Protein AF-A0A3M7Q1J5-F1 (afdb_monomer_lite)

Foldseek 3Di:
DPPDPLVLLVVLLVVLDLVVLLVVLVVQLVPPDPVSVVLSVVLNVLSVVLCVVQLVQLVVVVAAAQPPCVVVCPVPCCCPHSSRGAAAPSSLLSLVSVLVSVLVVQCVVPVVPVVSSVVSNVVSVVSSVSNLVSCVVSRGHDNVNNVVSCVVPVD

Structure (mmCIF, N/CA/C/O backbone):
data_AF-A0A3M7Q1J5-F1
#
_entry.id   AF-A0A3M7Q1J5-F1
#
loop_
_atom_site.group_PDB
_atom_site.id
_atom_site.type_symbol
_atom_site.label_atom_id
_atom_site.label_alt_id
_atom_site.label_comp_id
_atom_site.label_asym_id
_atom_site.label_entity_id
_atom_site.label_seq_id
_atom_site.pdbx_PDB_ins_code
_atom_site.Cartn_x
_atom_site.Cartn_y
_atom_site.Cartn_z
_atom_site.occupancy
_atom_site.B_iso_or_equiv
_atom_site.auth_seq_id
_atom_site.auth_comp_id
_atom_site.auth_asym_id
_atom_site.auth_atom_id
_atom_site.pdbx_PDB_model_num
ATOM 1 N N . LEU A 1 1 ? 20.989 16.693 -13.323 1.00 49.97 1 LEU A N 1
ATOM 2 C CA . LEU A 1 1 ? 20.370 15.400 -12.937 1.00 49.97 1 LEU A CA 1
ATOM 3 C C . LEU A 1 1 ? 20.623 15.168 -11.453 1.00 49.97 1 LEU A C 1
ATOM 5 O O . LEU A 1 1 ? 21.764 14.922 -11.080 1.00 49.97 1 LEU A O 1
ATOM 9 N N . ILE A 1 2 ? 19.604 15.325 -10.605 1.00 56.94 2 ILE A N 1
ATOM 10 C CA . ILE A 1 2 ? 19.718 15.073 -9.160 1.00 56.94 2 ILE A CA 1
ATOM 11 C C . ILE A 1 2 ? 20.064 13.588 -8.978 1.00 56.94 2 ILE A C 1
ATOM 13 O O . ILE A 1 2 ? 19.255 12.718 -9.297 1.00 56.94 2 ILE A O 1
ATOM 17 N N . LYS A 1 3 ? 21.280 13.283 -8.514 1.00 71.00 3 LYS A N 1
ATOM 18 C CA . LYS A 1 3 ? 21.676 11.912 -8.167 1.00 71.00 3 LYS A CA 1
ATOM 19 C C . LYS A 1 3 ? 21.076 11.581 -6.805 1.00 71.00 3 LYS A C 1
ATOM 21 O O . LYS A 1 3 ? 21.716 11.804 -5.786 1.00 71.00 3 LYS A O 1
ATOM 26 N N . ILE A 1 4 ? 19.844 11.075 -6.786 1.00 76.62 4 ILE A N 1
ATOM 27 C CA . ILE A 1 4 ? 19.241 10.541 -5.560 1.00 76.62 4 ILE A CA 1
ATOM 28 C C . ILE A 1 4 ? 19.991 9.252 -5.193 1.00 76.62 4 ILE A C 1
ATOM 30 O O . ILE A 1 4 ? 20.040 8.329 -6.015 1.00 76.62 4 ILE A O 1
ATOM 34 N N . PRO A 1 5 ? 20.581 9.150 -3.990 1.00 82.62 5 PRO A N 1
ATOM 35 C CA . PRO A 1 5 ? 21.219 7.915 -3.558 1.00 82.62 5 PRO A CA 1
ATOM 36 C C . PRO A 1 5 ? 20.222 6.753 -3.554 1.00 82.62 5 PRO A C 1
ATOM 38 O O . PRO A 1 5 ? 19.134 6.853 -2.987 1.00 82.62 5 PRO A O 1
ATOM 41 N N . LYS A 1 6 ? 20.607 5.625 -4.166 1.00 80.94 6 LYS A N 1
ATOM 42 C CA . LYS A 1 6 ? 19.740 4.440 -4.312 1.00 80.94 6 LYS A CA 1
ATOM 43 C C . LYS A 1 6 ? 19.19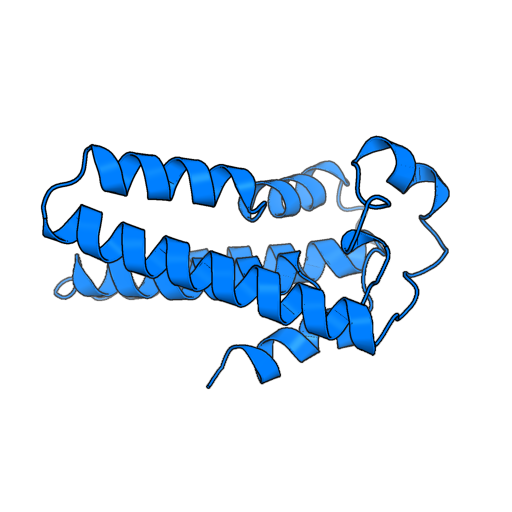2 3.928 -2.978 1.00 80.94 6 LYS A C 1
ATOM 45 O O . LYS A 1 6 ? 18.089 3.395 -2.955 1.00 80.94 6 LYS A O 1
ATOM 50 N N . ILE A 1 7 ? 19.932 4.119 -1.885 1.00 82.31 7 ILE A N 1
ATOM 51 C CA . ILE A 1 7 ? 19.528 3.689 -0.544 1.00 82.31 7 ILE A CA 1
ATOM 52 C C . ILE A 1 7 ? 18.174 4.276 -0.131 1.00 82.31 7 ILE A C 1
ATOM 54 O O . ILE A 1 7 ? 17.325 3.539 0.356 1.00 82.31 7 ILE A O 1
ATOM 58 N N . TYR A 1 8 ? 17.912 5.555 -0.420 1.00 85.88 8 TYR A N 1
ATOM 59 C CA . TYR A 1 8 ? 16.635 6.184 -0.074 1.00 85.88 8 TYR A CA 1
ATOM 60 C C . TYR A 1 8 ? 15.466 5.564 -0.840 1.00 85.88 8 TYR A C 1
ATOM 62 O O . TYR A 1 8 ? 14.393 5.365 -0.282 1.00 85.88 8 TYR A O 1
ATOM 70 N N . LEU A 1 9 ? 15.685 5.194 -2.104 1.00 84.88 9 LEU A N 1
ATOM 71 C CA . LEU A 1 9 ? 14.673 4.536 -2.932 1.00 84.88 9 LEU A CA 1
ATOM 72 C C . LEU A 1 9 ? 14.388 3.104 -2.453 1.00 84.88 9 LEU A C 1
ATOM 74 O O . LEU A 1 9 ? 13.246 2.652 -2.514 1.00 84.88 9 LEU A O 1
ATOM 78 N N . ILE A 1 10 ? 15.413 2.411 -1.952 1.00 83.12 10 ILE A N 1
ATOM 79 C CA . ILE A 1 10 ? 15.299 1.060 -1.389 1.00 83.12 10 ILE A CA 1
ATOM 80 C C . ILE A 1 10 ? 14.542 1.078 -0.054 1.00 83.12 10 ILE A C 1
ATOM 82 O O . ILE A 1 10 ? 13.756 0.171 0.201 1.00 83.12 10 ILE A O 1
ATOM 86 N N . ILE A 1 11 ? 14.699 2.119 0.772 1.00 85.94 11 ILE A N 1
ATOM 87 C CA . ILE A 1 11 ? 13.932 2.252 2.025 1.00 85.94 11 ILE A CA 1
ATOM 88 C C . ILE A 1 11 ? 12.424 2.194 1.743 1.00 85.94 11 ILE A C 1
ATOM 90 O O . ILE A 1 11 ? 11.715 1.430 2.393 1.00 85.94 11 ILE A O 1
ATOM 94 N N . PHE A 1 12 ? 11.938 2.918 0.730 1.00 85.19 12 PHE A N 1
ATOM 95 C CA . PHE A 1 12 ? 10.523 2.858 0.341 1.00 85.19 12 PHE A CA 1
ATOM 96 C C . PHE A 1 12 ? 10.075 1.456 -0.106 1.00 85.19 12 PHE A C 1
ATOM 98 O O . PHE A 1 12 ? 8.932 1.073 0.134 1.00 85.19 12 PHE A O 1
ATOM 105 N N . GLU A 1 13 ? 10.963 0.665 -0.719 1.00 81.06 13 GLU A N 1
ATOM 106 C CA . GLU A 1 13 ? 10.672 -0.730 -1.079 1.00 81.06 13 GLU A CA 1
ATOM 107 C C . GLU A 1 13 ? 10.464 -1.599 0.169 1.00 81.06 13 GLU A C 1
ATOM 109 O O . GLU A 1 13 ? 9.505 -2.369 0.224 1.00 81.06 13 GLU A O 1
ATOM 114 N N . TYR A 1 14 ? 11.303 -1.427 1.194 1.00 83.12 14 TYR A N 1
ATOM 115 C CA . TYR A 1 14 ? 11.174 -2.158 2.455 1.00 83.12 14 TYR A CA 1
ATOM 116 C C . TYR A 1 14 ? 9.941 -1.750 3.265 1.00 83.12 14 TYR A C 1
ATOM 118 O O . TYR A 1 14 ? 9.283 -2.623 3.830 1.00 83.12 14 TYR A O 1
ATOM 126 N N . VAL A 1 15 ? 9.596 -0.456 3.292 1.00 86.50 15 VAL A N 1
ATOM 127 C CA . VAL A 1 15 ? 8.435 0.054 4.047 1.00 86.50 15 VAL A CA 1
ATOM 128 C C . VAL A 1 15 ? 7.139 -0.632 3.616 1.00 86.50 15 VAL A C 1
ATOM 130 O O . VAL A 1 15 ? 6.337 -0.987 4.472 1.00 86.50 15 VAL A O 1
ATOM 133 N N . PHE A 1 16 ? 6.940 -0.881 2.319 1.00 86.12 16 PHE A N 1
ATOM 134 C CA . PHE A 1 16 ? 5.741 -1.558 1.800 1.00 86.12 16 PHE A CA 1
ATOM 135 C C . PHE A 1 16 ? 6.009 -2.975 1.296 1.00 86.12 16 PHE A C 1
ATOM 137 O O . PHE A 1 16 ? 5.285 -3.507 0.446 1.00 86.12 16 PHE A O 1
ATOM 144 N N . HIS A 1 17 ? 7.038 -3.618 1.842 1.00 86.44 17 HIS A N 1
ATOM 145 C CA . HIS A 1 17 ? 7.236 -5.037 1.623 1.00 86.44 17 HIS A CA 1
ATOM 146 C C . HIS A 1 17 ? 6.141 -5.827 2.351 1.00 86.44 17 HIS A C 1
ATOM 148 O O . HIS A 1 17 ? 5.863 -5.576 3.518 1.00 86.44 17 HIS A O 1
ATOM 154 N N . GLY A 1 18 ? 5.516 -6.806 1.692 1.00 83.44 18 GLY A N 1
ATOM 155 C CA . GLY A 1 18 ? 4.349 -7.499 2.262 1.00 83.44 18 GLY A CA 1
ATOM 156 C C . GLY A 1 18 ? 4.634 -8.244 3.574 1.00 83.44 18 GLY A C 1
ATOM 157 O O . GLY A 1 18 ? 3.786 -8.266 4.459 1.00 83.44 18 GLY A O 1
ATOM 158 N N . VAL A 1 19 ? 5.831 -8.825 3.720 1.00 89.06 19 VAL A N 1
ATOM 159 C CA . VAL A 1 19 ? 6.188 -9.691 4.862 1.00 89.06 19 VAL A CA 1
ATOM 160 C C . VAL A 1 19 ? 6.058 -8.981 6.224 1.00 89.06 19 VAL A C 1
ATOM 162 O O . VAL A 1 19 ? 5.320 -9.501 7.061 1.00 89.06 19 VAL A O 1
ATOM 165 N N . PRO A 1 20 ? 6.673 -7.800 6.462 1.00 91.50 20 PRO A N 1
ATOM 166 C CA . PRO A 1 20 ? 6.457 -7.040 7.696 1.00 91.50 20 PRO A CA 1
ATOM 167 C C . PRO A 1 20 ? 4.982 -6.828 8.045 1.00 91.50 20 PRO A C 1
ATOM 169 O O . PRO A 1 20 ? 4.578 -7.051 9.183 1.00 91.50 20 PRO A O 1
ATOM 172 N N . TRP A 1 21 ? 4.157 -6.457 7.064 1.00 92.25 21 TRP A N 1
ATOM 173 C CA . TRP A 1 21 ? 2.742 -6.164 7.294 1.00 92.25 21 TRP A CA 1
ATOM 174 C C . TRP A 1 21 ? 1.916 -7.405 7.624 1.00 92.25 21 TRP A C 1
ATOM 176 O O . TRP A 1 21 ? 1.019 -7.318 8.464 1.00 92.25 21 TRP A O 1
ATOM 186 N N . PHE A 1 22 ? 2.241 -8.563 7.040 1.00 92.81 22 PHE A N 1
ATOM 187 C CA . PHE A 1 22 ? 1.648 -9.835 7.457 1.00 92.81 22 PHE A CA 1
ATOM 188 C C . PHE A 1 22 ? 2.025 -10.189 8.895 1.00 92.81 22 PHE A C 1
ATOM 190 O O . PHE A 1 22 ? 1.138 -10.530 9.674 1.00 92.81 22 PHE A O 1
ATOM 197 N N . ILE A 1 23 ? 3.304 -10.061 9.265 1.00 94.94 23 ILE A N 1
ATOM 198 C CA . ILE A 1 23 ? 3.785 -10.375 10.620 1.00 94.94 23 ILE A CA 1
ATOM 199 C C . ILE A 1 23 ? 3.115 -9.463 11.653 1.00 94.94 23 ILE A C 1
ATOM 201 O O . ILE A 1 23 ? 2.564 -9.956 12.636 1.00 94.94 23 ILE A O 1
ATOM 205 N N . ILE A 1 24 ? 3.110 -8.148 11.413 1.00 93.75 24 ILE A N 1
ATOM 206 C CA . ILE A 1 24 ? 2.492 -7.163 12.312 1.00 93.75 24 ILE A CA 1
ATOM 207 C C . ILE A 1 24 ? 0.996 -7.444 12.454 1.00 93.75 24 ILE A C 1
ATOM 209 O O . ILE A 1 24 ? 0.490 -7.543 13.570 1.00 93.75 24 ILE A O 1
ATOM 213 N N . SER A 1 25 ? 0.287 -7.628 11.338 1.00 93.31 25 SER A N 1
ATOM 214 C CA . SER A 1 25 ? -1.160 -7.866 11.374 1.00 93.31 25 SER A CA 1
ATOM 215 C C . SER A 1 25 ? -1.498 -9.184 12.061 1.00 93.31 25 SER A C 1
ATOM 217 O O . SER A 1 25 ? -2.462 -9.244 12.817 1.00 93.31 25 SER A O 1
ATOM 219 N N . PHE A 1 26 ? -0.697 -10.230 11.853 1.00 96.00 26 PHE A N 1
ATOM 220 C CA . PHE A 1 26 ? -0.887 -11.511 12.524 1.00 96.00 26 PHE A CA 1
ATOM 221 C C . PHE A 1 26 ? -0.607 -11.419 14.030 1.00 96.00 26 PHE A C 1
ATOM 223 O O . PHE A 1 26 ? -1.389 -11.928 14.829 1.00 96.00 26 PHE A O 1
ATOM 230 N N . GLY A 1 27 ? 0.435 -10.692 14.441 1.00 95.75 27 GLY A N 1
ATOM 231 C CA . GLY A 1 27 ? 0.689 -10.399 15.854 1.00 95.75 27 GLY A CA 1
ATOM 232 C C . GLY A 1 27 ? -0.466 -9.631 16.504 1.00 95.75 27 GLY A C 1
ATOM 233 O O . GLY A 1 27 ? -0.964 -10.031 17.554 1.00 95.75 27 GLY A O 1
ATOM 234 N N . CYS A 1 28 ? -0.965 -8.577 15.851 1.00 94.19 28 CYS A N 1
ATOM 235 C CA . CYS A 1 28 ? -2.137 -7.835 16.321 1.00 94.19 28 CYS A CA 1
ATOM 236 C C . CYS A 1 28 ? -3.408 -8.698 16.363 1.00 94.19 28 CYS A C 1
ATOM 238 O O . CYS A 1 28 ? -4.251 -8.497 17.233 1.00 94.19 28 CYS A O 1
ATOM 240 N N . PHE A 1 29 ? -3.542 -9.679 15.467 1.00 95.75 29 PHE A N 1
ATOM 241 C CA . PHE A 1 29 ? -4.633 -10.646 15.520 1.00 95.75 29 PHE A CA 1
ATOM 242 C C . PHE A 1 29 ? -4.572 -11.520 16.781 1.00 95.75 29 PHE A C 1
ATOM 244 O O . PHE A 1 29 ? -5.594 -11.663 17.454 1.00 95.75 29 PHE A O 1
ATOM 251 N N . LEU A 1 30 ? -3.393 -12.051 17.117 1.00 96.25 30 LEU A N 1
ATOM 252 C CA . LEU A 1 30 ? -3.209 -12.958 18.254 1.00 96.25 30 LEU A CA 1
ATOM 253 C C . LEU A 1 30 ? -3.265 -12.257 19.617 1.00 96.25 30 LEU A C 1
ATOM 255 O O . LEU A 1 30 ? -3.826 -12.808 20.560 1.00 96.25 30 LEU A O 1
ATOM 259 N N . PHE A 1 31 ? -2.681 -11.062 19.725 1.00 96.50 31 PHE A N 1
ATOM 260 C CA . PHE A 1 31 ? -2.494 -10.366 21.007 1.00 96.50 31 PHE A CA 1
ATOM 261 C C . PHE A 1 31 ? -3.393 -9.134 21.184 1.00 96.50 31 PHE A C 1
ATOM 263 O O . PHE A 1 31 ? -3.367 -8.486 22.230 1.00 96.50 31 PHE A O 1
ATOM 270 N N . GLY A 1 32 ? -4.171 -8.774 20.162 1.00 92.31 32 GLY A N 1
ATOM 271 C CA . GLY A 1 32 ? -5.092 -7.646 20.210 1.00 92.31 32 GLY A CA 1
ATOM 272 C C . GLY A 1 32 ? -6.345 -7.928 21.037 1.00 92.31 32 GLY A C 1
ATOM 273 O O . GLY A 1 32 ? -6.756 -9.065 21.251 1.00 92.31 32 GLY A O 1
ATOM 274 N N . ASN A 1 33 ? -7.014 -6.857 21.468 1.00 94.12 33 ASN A N 1
ATOM 275 C CA . ASN A 1 33 ? -8.395 -6.970 21.933 1.00 94.12 33 ASN A CA 1
ATOM 276 C C . ASN A 1 33 ? -9.333 -7.327 20.760 1.00 94.12 33 ASN A C 1
ATOM 278 O O . ASN A 1 33 ? -8.951 -7.233 19.595 1.00 94.12 33 ASN A O 1
ATOM 282 N N . LYS A 1 34 ? -10.599 -7.656 21.046 1.00 93.94 34 LYS A N 1
ATOM 283 C CA . LYS A 1 34 ? -11.583 -8.080 20.028 1.00 93.94 34 LYS A CA 1
ATOM 284 C C . LYS A 1 34 ? -11.677 -7.135 18.818 1.00 93.94 34 LYS A C 1
ATOM 286 O O . LYS A 1 34 ? -11.838 -7.600 17.692 1.00 93.94 34 LYS A O 1
ATOM 291 N N . ILE A 1 35 ? -11.564 -5.823 19.039 1.00 91.25 35 ILE A N 1
ATOM 292 C CA . ILE A 1 35 ? -11.620 -4.812 17.973 1.00 91.25 35 ILE A CA 1
ATOM 293 C C . ILE A 1 35 ? -10.351 -4.866 17.122 1.00 91.25 35 ILE A C 1
ATOM 295 O O . ILE A 1 35 ? -10.442 -4.907 15.894 1.00 91.25 35 ILE A O 1
ATOM 299 N N . VAL A 1 36 ? -9.180 -4.881 17.763 1.00 90.88 36 VAL A N 1
ATOM 300 C CA . VAL A 1 36 ? -7.882 -4.953 17.080 1.00 90.88 36 VAL A CA 1
ATOM 301 C C . VAL A 1 36 ? -7.787 -6.251 16.285 1.00 90.88 36 VAL A C 1
ATOM 303 O O . VAL A 1 36 ? -7.532 -6.190 15.088 1.00 90.88 36 VAL A O 1
ATOM 306 N N . SER A 1 37 ? -8.111 -7.397 16.887 1.00 93.12 37 SER A N 1
ATOM 307 C CA . SER A 1 37 ? -8.064 -8.691 16.205 1.00 93.12 37 SER A CA 1
ATOM 308 C C . SER A 1 37 ? -8.997 -8.755 14.997 1.00 93.12 37 SER A C 1
ATOM 310 O O . SER A 1 37 ? -8.594 -9.227 13.933 1.00 93.12 37 SER A O 1
ATOM 312 N N . TYR A 1 38 ? -10.223 -8.232 15.115 1.00 93.12 38 TYR A N 1
ATOM 313 C CA . TYR A 1 38 ? -11.153 -8.158 13.985 1.00 93.12 38 TYR A CA 1
ATOM 314 C C . TYR A 1 38 ? -10.602 -7.292 12.842 1.00 93.12 38 TYR A C 1
ATOM 316 O O . TYR A 1 38 ? -10.643 -7.693 11.677 1.00 93.12 38 TYR A O 1
ATOM 324 N N . ARG A 1 39 ? -10.033 -6.123 13.160 1.00 91.19 39 ARG A N 1
ATOM 325 C CA . ARG A 1 39 ? -9.425 -5.237 12.154 1.00 91.19 39 ARG A CA 1
ATOM 326 C C . ARG A 1 39 ? -8.189 -5.858 11.514 1.00 91.19 39 ARG A C 1
ATOM 328 O O . ARG A 1 39 ? -8.031 -5.762 10.301 1.00 91.19 39 ARG A O 1
ATOM 335 N N . SER A 1 40 ? -7.356 -6.536 12.296 1.00 93.38 40 SER A N 1
ATOM 336 C CA . SER A 1 40 ? -6.193 -7.271 11.803 1.00 93.38 40 SER A CA 1
ATOM 337 C C . SER A 1 40 ? -6.578 -8.373 10.820 1.00 93.38 40 SER A C 1
ATOM 339 O O . SER A 1 40 ? -5.925 -8.511 9.790 1.00 93.38 40 SER A O 1
ATOM 341 N N . LEU A 1 41 ? -7.673 -9.101 11.063 1.00 93.81 41 LEU A N 1
ATOM 342 C CA . LEU A 1 41 ? -8.194 -10.069 10.091 1.00 93.81 41 LEU A CA 1
ATOM 343 C C . LEU A 1 41 ? -8.645 -9.401 8.791 1.00 93.81 41 LEU A C 1
ATOM 345 O O . LEU A 1 41 ? -8.333 -9.903 7.713 1.00 93.81 41 LEU A O 1
ATOM 349 N N . THR A 1 42 ? -9.355 -8.275 8.870 1.00 92.19 42 THR A N 1
ATOM 350 C CA . THR A 1 42 ? -9.750 -7.501 7.680 1.00 92.19 42 THR A CA 1
ATOM 351 C C . THR A 1 42 ? -8.527 -7.018 6.901 1.00 92.19 42 THR A C 1
ATOM 353 O O . THR A 1 42 ? -8.498 -7.125 5.677 1.00 92.19 42 THR A O 1
ATOM 356 N N . PHE A 1 43 ? -7.484 -6.573 7.603 1.00 93.19 43 PHE A N 1
ATOM 357 C CA . PHE A 1 43 ? -6.223 -6.149 6.999 1.00 93.19 43 PHE A CA 1
ATOM 358 C C . PHE A 1 43 ? -5.508 -7.309 6.288 1.00 93.19 43 PHE A C 1
ATOM 360 O O . PHE A 1 43 ? -5.135 -7.183 5.123 1.00 93.19 43 PHE A O 1
ATOM 367 N N . ILE A 1 44 ? -5.385 -8.469 6.945 1.00 94.56 44 ILE A N 1
ATOM 368 C CA . ILE A 1 44 ? -4.803 -9.685 6.352 1.00 94.56 44 ILE A CA 1
ATOM 369 C C . ILE A 1 44 ? -5.594 -10.113 5.112 1.00 94.56 44 ILE A C 1
ATOM 371 O O . ILE A 1 44 ? -4.993 -10.411 4.081 1.00 94.56 44 ILE A O 1
ATOM 375 N N . LYS A 1 45 ? -6.932 -10.105 5.179 1.00 94.06 45 LYS A N 1
ATOM 376 C CA . LYS A 1 45 ? -7.794 -10.408 4.024 1.00 94.06 45 LYS A CA 1
ATOM 377 C C . LYS A 1 45 ? -7.521 -9.457 2.860 1.00 94.06 45 LYS A C 1
ATOM 379 O O . LYS A 1 45 ? -7.352 -9.929 1.740 1.00 94.06 45 LYS A O 1
ATOM 384 N N . GLY A 1 46 ? -7.421 -8.153 3.124 1.00 92.44 46 GLY A N 1
ATOM 385 C CA . GLY A 1 46 ? -7.068 -7.155 2.112 1.00 92.44 46 GLY A CA 1
ATOM 386 C C . GLY A 1 46 ? -5.723 -7.451 1.444 1.00 92.44 46 GLY A C 1
ATOM 387 O O . GLY A 1 46 ? -5.645 -7.484 0.219 1.00 92.44 46 GLY A O 1
ATOM 388 N N . LEU A 1 47 ? -4.684 -7.750 2.233 1.00 93.00 47 LEU A N 1
ATOM 389 C CA . LEU A 1 47 ? -3.362 -8.101 1.702 1.00 93.00 47 LEU A CA 1
ATOM 390 C C . LEU A 1 47 ? -3.380 -9.380 0.852 1.00 93.00 47 LEU A C 1
ATOM 392 O O . LEU A 1 47 ? -2.700 -9.449 -0.170 1.00 93.00 47 LEU A O 1
ATOM 396 N N . ILE A 1 48 ? -4.144 -10.398 1.260 1.00 94.44 48 ILE A N 1
ATOM 397 C CA . ILE A 1 48 ? -4.286 -11.642 0.489 1.00 94.44 48 ILE A CA 1
ATOM 398 C C . ILE A 1 48 ? -4.989 -11.367 -0.843 1.00 94.44 48 ILE A C 1
ATOM 400 O O . ILE A 1 48 ? -4.516 -11.822 -1.884 1.00 94.44 48 ILE A O 1
ATOM 404 N N . ILE A 1 49 ? -6.086 -10.604 -0.825 1.00 93.12 49 ILE A N 1
ATOM 405 C CA . ILE A 1 49 ? -6.823 -10.232 -2.040 1.00 93.12 49 ILE A CA 1
ATOM 406 C C . ILE A 1 49 ? -5.919 -9.445 -2.993 1.00 93.12 49 ILE A C 1
ATOM 408 O O . ILE A 1 49 ? -5.920 -9.727 -4.192 1.00 93.12 49 ILE A O 1
ATOM 412 N N . ASP A 1 50 ? -5.111 -8.514 -2.481 1.00 92.00 50 ASP A N 1
ATOM 413 C CA . ASP A 1 50 ? -4.142 -7.767 -3.287 1.00 92.00 50 ASP A CA 1
ATOM 414 C C . ASP A 1 50 ? -3.093 -8.686 -3.921 1.00 92.00 50 ASP A C 1
ATOM 416 O O . ASP A 1 50 ? -2.890 -8.633 -5.134 1.00 92.00 50 ASP A O 1
ATOM 420 N N . LEU A 1 51 ? -2.493 -9.597 -3.145 1.00 91.56 51 LEU A N 1
ATOM 421 C CA . LEU A 1 51 ? -1.521 -10.561 -3.669 1.00 91.56 51 LEU A CA 1
ATOM 422 C C . LEU A 1 51 ? -2.114 -11.451 -4.765 1.00 91.56 51 LEU A C 1
ATOM 424 O O . LEU A 1 51 ? -1.464 -11.666 -5.790 1.00 91.56 51 LEU A O 1
ATOM 428 N N . ILE A 1 52 ? -3.336 -11.951 -4.567 1.00 92.38 52 ILE A N 1
ATOM 429 C CA . ILE A 1 52 ? -4.032 -12.773 -5.562 1.00 92.38 52 ILE A CA 1
ATOM 430 C C . ILE A 1 52 ? -4.328 -11.939 -6.811 1.00 92.38 52 ILE A C 1
ATOM 432 O O . ILE A 1 52 ? -4.004 -12.365 -7.916 1.00 92.38 52 ILE A O 1
ATOM 436 N N . THR A 1 53 ? -4.884 -10.738 -6.651 1.00 91.12 53 THR A N 1
ATOM 437 C CA . THR A 1 53 ? -5.262 -9.859 -7.770 1.00 91.12 53 THR A CA 1
ATOM 438 C C . THR A 1 53 ? -4.043 -9.462 -8.597 1.00 91.12 53 THR A C 1
ATOM 440 O O . THR A 1 53 ? -4.027 -9.652 -9.813 1.00 91.12 53 THR A O 1
ATOM 443 N N . VAL A 1 54 ? -2.982 -8.978 -7.946 1.00 91.00 54 VAL A N 1
ATOM 444 C CA . VAL A 1 54 ? -1.718 -8.632 -8.609 1.00 91.00 54 VAL A CA 1
ATOM 445 C C . VAL A 1 54 ? -1.095 -9.870 -9.248 1.00 91.00 54 VAL A C 1
ATOM 447 O O . VAL A 1 54 ? -0.655 -9.801 -10.393 1.00 91.00 54 VAL A O 1
ATOM 450 N N . GLY A 1 55 ? -1.071 -11.006 -8.546 1.00 89.94 55 GLY A N 1
ATOM 451 C CA . GLY A 1 55 ? -0.522 -12.262 -9.055 1.00 89.94 55 GLY A CA 1
ATOM 452 C C . GLY A 1 55 ? -1.230 -12.746 -10.321 1.00 89.94 55 GLY A C 1
ATOM 453 O O . GLY A 1 55 ? -0.566 -13.075 -11.305 1.00 89.94 55 GLY A O 1
ATOM 454 N N . LEU A 1 56 ? -2.565 -12.718 -10.332 1.00 91.25 56 LEU A N 1
ATOM 455 C CA . LEU A 1 56 ? -3.379 -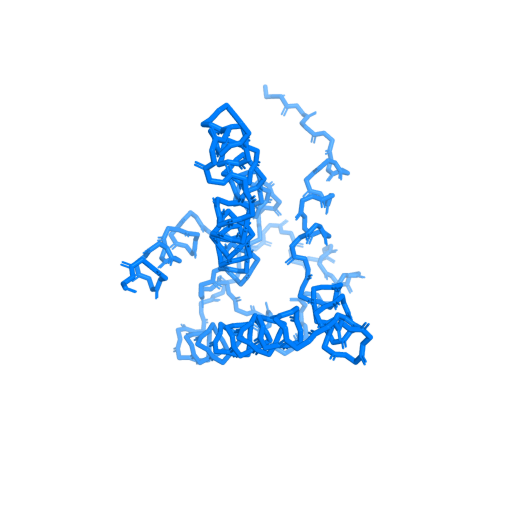13.070 -11.496 1.00 91.25 56 LEU A CA 1
ATOM 456 C C . LEU A 1 56 ? -3.145 -12.097 -12.655 1.00 91.25 56 LEU A C 1
ATOM 458 O O . LEU A 1 56 ? -2.865 -12.531 -13.771 1.00 91.25 56 LEU A O 1
ATOM 462 N N . LEU A 1 57 ? -3.178 -10.785 -12.405 1.00 90.81 57 LEU A N 1
ATOM 463 C CA . LEU A 1 57 ? -2.919 -9.789 -13.449 1.00 90.81 57 LEU A CA 1
ATOM 464 C C . LEU A 1 57 ? -1.513 -9.943 -14.046 1.00 90.81 57 LEU A C 1
ATOM 466 O O . LEU A 1 57 ? -1.353 -9.883 -15.267 1.00 90.81 57 LEU A O 1
ATOM 470 N N . LYS A 1 58 ? -0.500 -10.214 -13.218 1.00 90.31 58 LYS A N 1
ATOM 471 C CA . LYS A 1 58 ? 0.860 -10.518 -13.685 1.00 90.31 58 LYS A CA 1
ATOM 472 C C . LYS A 1 58 ? 0.906 -11.795 -14.521 1.00 90.31 58 LYS A C 1
ATOM 474 O O . LYS A 1 58 ? 1.571 -11.823 -15.556 1.00 90.31 58 LYS A O 1
ATOM 479 N N . TYR A 1 59 ? 0.183 -12.832 -14.102 1.00 88.88 59 TYR A N 1
ATOM 480 C CA . TYR A 1 59 ? 0.096 -14.098 -14.828 1.00 88.88 59 TYR A CA 1
ATOM 481 C C . TYR A 1 59 ? -0.528 -13.946 -16.222 1.00 88.88 59 TYR A C 1
ATOM 483 O O . TYR A 1 59 ? -0.046 -14.584 -17.162 1.00 88.88 59 TYR A O 1
ATOM 491 N N . PHE A 1 60 ? -1.560 -13.105 -16.362 1.00 89.44 60 PHE A N 1
ATOM 492 C CA . PHE A 1 60 ? -2.238 -12.863 -17.639 1.00 89.44 60 PHE A CA 1
ATOM 493 C C . PHE A 1 60 ? -1.487 -11.882 -18.538 1.00 89.44 60 PHE A C 1
ATOM 495 O O . PHE A 1 60 ? -1.323 -12.145 -19.725 1.00 89.44 60 PHE A O 1
ATOM 502 N N . THR A 1 61 ? -1.011 -10.761 -17.992 1.00 89.06 61 THR A N 1
ATOM 503 C CA . THR A 1 61 ? -0.369 -9.717 -18.809 1.00 89.06 61 THR A CA 1
ATOM 504 C C . THR A 1 61 ? 1.054 -10.069 -19.219 1.00 89.06 61 THR A C 1
ATOM 506 O O . THR A 1 61 ? 1.496 -9.653 -20.287 1.00 89.06 61 THR A O 1
ATOM 509 N N . ARG A 1 62 ? 1.786 -10.813 -18.374 1.00 87.19 62 ARG A N 1
ATOM 510 C CA . ARG A 1 62 ? 3.167 -11.276 -18.602 1.00 87.19 62 ARG A CA 1
ATOM 511 C C . ARG A 1 62 ? 4.126 -10.205 -19.134 1.00 87.19 62 ARG A C 1
ATOM 513 O O . ARG A 1 62 ? 5.089 -10.511 -19.840 1.00 87.19 62 ARG A O 1
ATOM 520 N N . ARG A 1 63 ? 3.881 -8.938 -18.791 1.00 86.81 63 ARG A N 1
ATOM 521 C CA . ARG A 1 63 ? 4.668 -7.810 -19.294 1.00 86.81 63 ARG A CA 1
ATOM 522 C C . ARG A 1 63 ? 6.107 -7.908 -18.783 1.00 86.81 63 ARG A C 1
ATOM 524 O O . ARG A 1 63 ? 6.334 -8.104 -17.589 1.00 86.81 63 ARG A O 1
ATOM 531 N N . GLN A 1 64 ? 7.080 -7.758 -19.680 1.00 85.06 64 GLN A N 1
ATOM 532 C CA . GLN A 1 64 ? 8.503 -7.754 -19.327 1.00 85.06 64 GLN A CA 1
ATOM 533 C C . GLN A 1 64 ? 8.882 -6.500 -18.525 1.00 85.06 64 GLN A C 1
ATOM 535 O O . GLN A 1 64 ? 8.248 -5.451 -18.662 1.00 85.06 64 GLN A O 1
ATOM 540 N N . ARG A 1 65 ? 9.903 -6.605 -17.666 1.00 83.56 65 ARG A N 1
ATOM 541 C CA . ARG A 1 65 ? 10.473 -5.468 -16.923 1.00 83.56 65 ARG A CA 1
ATOM 542 C C . ARG A 1 65 ? 11.406 -4.620 -17.803 1.00 83.56 65 ARG A C 1
ATOM 544 O O . ARG A 1 65 ? 11.920 -5.135 -18.794 1.00 83.56 65 ARG A O 1
ATOM 551 N N . PRO A 1 66 ? 11.648 -3.341 -17.457 1.00 82.38 66 PRO A N 1
ATOM 552 C CA . PRO A 1 66 ? 12.623 -2.512 -18.165 1.00 82.38 66 PRO A CA 1
ATOM 553 C C . PRO A 1 66 ? 14.039 -3.124 -18.101 1.00 82.38 66 PRO A C 1
ATOM 555 O O . PRO A 1 66 ? 14.551 -3.419 -17.025 1.00 82.38 66 PRO A O 1
ATOM 558 N N . SER A 1 67 ? 14.688 -3.301 -19.256 1.00 66.25 67 SER A N 1
ATOM 559 C CA . SER A 1 67 ? 15.896 -4.132 -19.438 1.00 66.25 67 SER A CA 1
ATOM 560 C C . SER A 1 67 ? 17.210 -3.562 -18.878 1.00 66.25 67 SER A C 1
ATOM 562 O O . SER A 1 67 ? 18.214 -4.272 -18.827 1.00 66.25 67 SER A O 1
ATOM 564 N N . LEU A 1 68 ? 17.232 -2.304 -18.429 1.00 60.56 68 LEU A N 1
ATOM 565 C CA . LEU A 1 68 ? 18.460 -1.595 -18.033 1.00 60.56 68 LEU A CA 1
ATOM 566 C C . LEU A 1 68 ? 19.046 -2.005 -16.666 1.00 60.56 68 LEU A C 1
ATOM 568 O O . LEU A 1 68 ? 20.190 -1.662 -16.388 1.00 60.56 68 LEU A O 1
ATOM 572 N N . ASN A 1 69 ? 18.304 -2.720 -15.809 1.00 55.16 69 ASN A N 1
ATOM 573 C CA . ASN A 1 69 ? 18.766 -3.113 -14.461 1.00 55.16 69 ASN A CA 1
ATOM 574 C C . ASN A 1 69 ? 18.685 -4.627 -14.170 1.00 55.16 69 ASN A C 1
ATOM 576 O O . ASN A 1 69 ? 18.953 -5.044 -13.041 1.00 55.16 69 ASN A O 1
ATOM 580 N N . SER A 1 70 ? 18.374 -5.446 -15.179 1.00 52.78 70 SER A N 1
ATOM 581 C CA . SER A 1 70 ? 18.092 -6.888 -15.060 1.00 52.78 70 SER A CA 1
ATOM 582 C C . SER A 1 70 ? 19.204 -7.692 -14.368 1.00 52.78 70 SER A C 1
ATOM 584 O O . SER A 1 70 ? 18.921 -8.616 -13.611 1.00 52.78 70 SER A O 1
ATOM 586 N N . GLU A 1 71 ? 20.471 -7.323 -14.582 1.00 47.38 71 GLU A N 1
ATOM 587 C CA . GLU A 1 71 ? 21.631 -8.039 -14.026 1.00 47.38 71 GLU A CA 1
ATOM 588 C C . GLU A 1 71 ? 21.870 -7.750 -12.533 1.00 47.38 71 GLU A C 1
ATOM 590 O O . GLU A 1 71 ? 22.325 -8.621 -11.796 1.00 47.38 71 GLU A O 1
ATOM 595 N N . LYS A 1 72 ? 21.510 -6.555 -12.039 1.00 51.03 72 LYS A N 1
ATOM 596 C CA . LYS A 1 72 ? 21.642 -6.197 -10.609 1.00 51.03 72 LYS A CA 1
ATOM 597 C C . LYS A 1 72 ? 20.448 -6.646 -9.760 1.00 51.03 72 LYS A C 1
ATOM 599 O O . LYS A 1 72 ? 20.541 -6.651 -8.535 1.00 51.03 72 LYS A O 1
ATOM 604 N N . GLU A 1 73 ? 19.343 -7.046 -10.390 1.00 51.72 73 GLU A N 1
ATOM 605 C CA . GLU A 1 73 ? 18.134 -7.557 -9.724 1.00 51.72 73 GLU A CA 1
ATOM 606 C C . GLU A 1 73 ? 18.283 -8.985 -9.164 1.00 51.72 73 GLU A C 1
ATOM 608 O O . GLU A 1 73 ? 17.454 -9.417 -8.356 1.00 51.72 73 GLU A O 1
ATOM 613 N N . MET A 1 74 ? 19.363 -9.690 -9.523 1.00 45.28 74 MET A N 1
ATOM 614 C CA . MET A 1 74 ? 19.665 -11.053 -9.065 1.00 45.28 74 MET A CA 1
ATOM 615 C C . MET A 1 74 ? 19.875 -11.149 -7.539 1.00 45.28 74 MET A C 1
ATOM 617 O O . MET A 1 74 ? 19.650 -12.204 -6.957 1.00 45.28 74 MET A O 1
ATOM 621 N N . VAL A 1 75 ? 20.232 -10.041 -6.875 1.00 45.38 75 VAL A N 1
ATOM 622 C CA . VAL A 1 75 ? 20.575 -10.010 -5.438 1.00 45.38 75 VAL A CA 1
ATOM 623 C C . VAL A 1 75 ? 19.347 -9.882 -4.515 1.00 45.38 75 VAL A C 1
ATOM 625 O O . VAL A 1 75 ? 19.432 -10.232 -3.345 1.00 45.38 75 VAL A O 1
ATOM 628 N N . ILE A 1 76 ? 18.187 -9.419 -5.005 1.00 52.59 76 ILE A N 1
ATOM 629 C CA . ILE A 1 76 ? 17.036 -9.036 -4.144 1.00 52.59 76 ILE A CA 1
ATOM 630 C C . ILE A 1 76 ? 15.804 -9.945 -4.372 1.00 52.59 76 ILE A C 1
ATOM 632 O O . ILE A 1 76 ? 14.671 -9.560 -4.112 1.00 52.59 76 ILE A O 1
ATOM 636 N N . GLY A 1 77 ? 15.970 -11.157 -4.915 1.00 52.88 77 GLY A N 1
ATOM 637 C CA . GLY A 1 77 ? 14.855 -12.112 -5.095 1.00 52.88 77 GLY A CA 1
ATOM 638 C C . GLY A 1 77 ? 13.770 -11.677 -6.096 1.00 52.88 77 GLY A C 1
ATOM 639 O O . GLY A 1 77 ? 12.794 -12.388 -6.313 1.00 52.88 77 GLY A O 1
ATOM 640 N N . THR A 1 78 ? 13.953 -10.537 -6.767 1.00 53.62 78 THR A N 1
ATOM 641 C CA . THR A 1 78 ? 12.941 -9.927 -7.641 1.00 53.62 78 THR A CA 1
ATOM 642 C C . THR A 1 78 ? 12.718 -10.645 -8.978 1.00 53.62 78 THR A C 1
ATOM 644 O O . THR A 1 78 ? 11.810 -10.269 -9.714 1.00 53.62 78 THR A O 1
ATOM 647 N N . ASN A 1 79 ? 13.502 -11.691 -9.261 1.00 53.09 79 ASN A N 1
ATOM 648 C CA . ASN A 1 79 ? 13.370 -12.566 -10.432 1.00 53.09 79 ASN A CA 1
ATOM 649 C C . ASN A 1 79 ? 12.697 -13.916 -10.120 1.00 53.09 79 ASN A C 1
ATOM 651 O O . ASN A 1 79 ? 12.637 -14.781 -10.994 1.00 53.09 79 ASN A O 1
ATOM 655 N N . ILE A 1 80 ? 12.196 -14.119 -8.898 1.00 55.00 80 ILE A N 1
ATOM 656 C CA . ILE A 1 80 ? 11.584 -15.385 -8.483 1.00 55.00 80 ILE A CA 1
ATOM 657 C C . ILE A 1 80 ? 10.054 -15.251 -8.498 1.00 55.00 80 ILE A C 1
ATOM 659 O O . ILE A 1 80 ? 9.478 -14.322 -7.934 1.00 55.00 80 ILE A O 1
ATOM 663 N N . GLY A 1 81 ? 9.380 -16.199 -9.153 1.00 59.12 81 GLY A N 1
ATOM 664 C CA . GLY A 1 81 ? 7.919 -16.310 -9.147 1.00 59.12 81 GLY A CA 1
ATOM 665 C C . GLY A 1 81 ? 7.192 -15.156 -9.863 1.00 59.12 81 GLY A C 1
ATOM 666 O O . GLY A 1 81 ? 7.646 -14.710 -10.922 1.00 59.12 81 GLY A O 1
ATOM 667 N N . PRO A 1 82 ? 6.046 -14.672 -9.335 1.00 55.38 82 PRO A N 1
ATOM 668 C CA . PRO A 1 82 ? 5.236 -13.644 -9.994 1.00 55.38 82 PRO A CA 1
ATOM 669 C C . PRO A 1 82 ? 5.983 -12.316 -10.141 1.00 55.38 82 PRO A C 1
ATOM 671 O O . PRO A 1 82 ? 5.595 -11.484 -10.957 1.00 55.38 82 PRO A O 1
ATOM 674 N N . ASP A 1 83 ? 7.085 -12.106 -9.420 1.00 64.56 83 ASP A N 1
ATOM 675 C CA . ASP A 1 83 ? 7.871 -10.888 -9.550 1.00 64.56 83 ASP A CA 1
ATOM 676 C C . ASP A 1 83 ? 8.635 -10.769 -10.868 1.00 64.56 83 ASP A C 1
ATOM 678 O O . ASP A 1 83 ? 8.981 -9.651 -11.235 1.00 64.56 83 ASP A O 1
ATOM 682 N N . LYS A 1 84 ? 8.737 -11.823 -11.685 1.00 73.81 84 LYS A N 1
ATOM 683 C CA . LYS A 1 84 ? 9.303 -11.725 -13.042 1.00 73.81 84 LYS A CA 1
ATOM 684 C C . LYS A 1 84 ? 8.598 -10.690 -13.937 1.00 73.81 84 LYS A C 1
ATOM 686 O O . LYS A 1 84 ? 9.234 -10.086 -14.799 1.00 73.81 84 LYS A O 1
ATOM 691 N N . PHE A 1 85 ? 7.295 -10.478 -13.745 1.00 83.31 85 PHE A N 1
ATOM 692 C CA . PHE A 1 85 ? 6.502 -9.572 -14.580 1.00 83.31 85 PHE A CA 1
ATOM 693 C C . PHE A 1 85 ? 6.355 -8.176 -13.963 1.00 83.31 85 PHE A C 1
ATOM 695 O O . PHE A 1 85 ? 6.291 -8.012 -12.736 1.00 83.31 85 PHE A O 1
ATOM 702 N N . SER A 1 86 ? 6.306 -7.166 -14.835 1.00 84.19 86 SER A N 1
ATOM 703 C CA . SER A 1 86 ? 6.265 -5.746 -14.467 1.00 84.19 86 SER A CA 1
ATOM 704 C C . SER A 1 86 ? 4.855 -5.217 -14.210 1.00 84.19 86 SER A C 1
ATOM 706 O O . SER A 1 86 ? 4.683 -4.376 -13.331 1.00 84.19 86 SER A O 1
ATOM 708 N N . PHE A 1 87 ? 3.836 -5.721 -14.906 1.00 87.38 87 PHE A N 1
ATOM 709 C CA . PHE A 1 87 ? 2.477 -5.190 -14.806 1.00 87.38 87 PHE A CA 1
ATOM 710 C C . PHE A 1 87 ? 1.550 -6.073 -13.956 1.00 87.38 87 PHE A C 1
ATOM 712 O O . PHE A 1 87 ? 1.427 -7.255 -14.268 1.00 87.38 87 PHE A O 1
ATOM 719 N N . PRO A 1 88 ? 0.809 -5.522 -12.976 1.00 91.12 88 PRO A N 1
ATOM 720 C CA . PRO A 1 88 ? 0.959 -4.195 -12.377 1.00 91.12 88 PRO A CA 1
ATOM 721 C C . PRO A 1 88 ? 2.077 -4.172 -11.316 1.00 91.12 88 PRO A C 1
ATOM 723 O O . PRO A 1 88 ? 2.610 -5.208 -10.898 1.00 91.12 88 PRO A O 1
ATOM 726 N N . SER A 1 89 ? 2.430 -2.977 -10.838 1.00 90.19 89 SER A N 1
ATOM 727 C CA . SER A 1 89 ? 3.411 -2.821 -9.758 1.00 90.19 89 SER A CA 1
ATOM 728 C C . SER A 1 89 ? 2.845 -3.291 -8.411 1.00 90.19 89 SER A C 1
ATOM 730 O O . SER A 1 89 ? 2.086 -2.580 -7.757 1.00 90.19 89 SER A O 1
ATOM 732 N N . GLY A 1 90 ? 3.274 -4.466 -7.940 1.00 89.31 90 GLY A N 1
ATOM 733 C CA . GLY A 1 90 ? 2.831 -5.017 -6.651 1.00 89.31 90 GLY A CA 1
ATOM 734 C C . GLY A 1 90 ? 3.281 -4.212 -5.424 1.00 89.31 90 GLY A C 1
ATOM 735 O O . GLY A 1 90 ? 2.594 -4.198 -4.410 1.00 89.31 90 GLY A O 1
ATOM 736 N N . HIS A 1 91 ? 4.420 -3.512 -5.481 1.00 89.38 91 HIS A N 1
ATOM 737 C CA . HIS A 1 91 ? 4.820 -2.593 -4.401 1.00 89.38 91 HIS A CA 1
ATOM 738 C C . HIS A 1 91 ? 3.932 -1.347 -4.367 1.00 89.38 91 HIS A C 1
ATOM 740 O O . HIS A 1 91 ? 3.544 -0.916 -3.290 1.00 89.38 91 HIS A O 1
ATOM 746 N N . SER A 1 92 ? 3.569 -0.806 -5.533 1.00 91.88 92 SER A N 1
ATOM 747 C CA . SER A 1 92 ? 2.636 0.322 -5.620 1.00 91.88 92 SER A CA 1
ATOM 748 C C . SER A 1 92 ? 1.239 -0.075 -5.139 1.00 91.88 92 SER A C 1
ATOM 750 O O . SER A 1 92 ? 0.648 0.656 -4.354 1.00 91.88 92 SER A O 1
ATOM 752 N N . SER A 1 93 ? 0.765 -1.264 -5.533 1.00 92.12 93 SER A N 1
ATOM 753 C CA . SER A 1 93 ? -0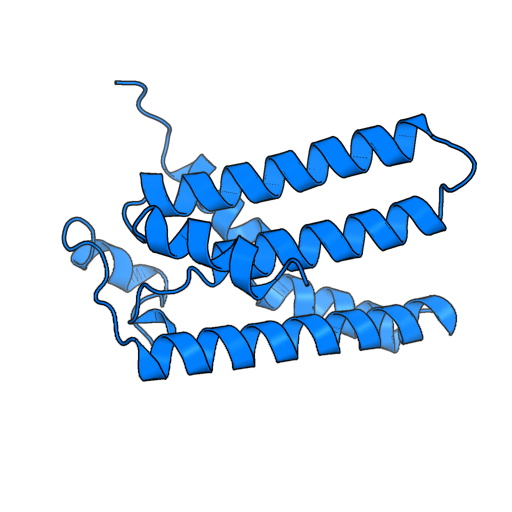.495 -1.860 -5.069 1.00 92.12 93 SER A CA 1
ATOM 754 C C . SER A 1 93 ? -0.542 -1.956 -3.547 1.00 92.12 93 SER A C 1
ATOM 756 O O . SER A 1 93 ? -1.387 -1.347 -2.893 1.00 92.12 93 SER A O 1
ATOM 758 N N . ARG A 1 94 ? 0.447 -2.621 -2.946 1.00 92.25 94 ARG A N 1
ATOM 759 C CA . ARG A 1 94 ? 0.517 -2.752 -1.486 1.00 92.25 94 ARG A CA 1
ATOM 760 C C . ARG A 1 94 ? 0.640 -1.405 -0.786 1.00 92.25 94 ARG A C 1
ATOM 762 O O . ARG A 1 94 ? 0.005 -1.216 0.245 1.00 92.25 94 ARG A O 1
ATOM 769 N N . ALA A 1 95 ? 1.410 -0.469 -1.341 1.00 92.81 95 ALA A N 1
ATOM 770 C CA . ALA A 1 95 ? 1.573 0.850 -0.747 1.00 92.81 95 ALA A CA 1
ATOM 771 C C . ALA A 1 95 ? 0.257 1.624 -0.658 1.00 92.81 95 ALA A C 1
ATOM 773 O O . ALA A 1 95 ? -0.052 2.170 0.396 1.00 92.81 95 ALA A O 1
ATOM 774 N N . VAL A 1 96 ? -0.538 1.624 -1.729 1.00 92.06 96 VAL A N 1
ATOM 775 C CA . VAL A 1 96 ? -1.848 2.284 -1.733 1.00 92.06 96 VAL A CA 1
ATOM 776 C C . VAL A 1 96 ? -2.813 1.580 -0.772 1.00 92.06 96 VAL A C 1
ATOM 778 O O . VAL A 1 96 ? -3.373 2.247 0.097 1.00 92.06 96 VAL A O 1
ATOM 781 N N . LEU A 1 97 ? -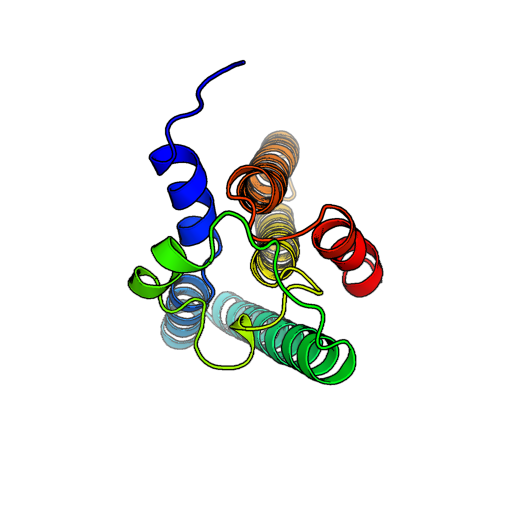2.930 0.247 -0.831 1.00 91.94 97 LEU A N 1
ATOM 782 C CA . LEU A 1 97 ? -3.801 -0.523 0.069 1.00 91.94 97 LEU A CA 1
ATOM 783 C C . LEU A 1 97 ? -3.470 -0.290 1.551 1.00 91.94 97 LEU A C 1
ATOM 785 O O . LEU A 1 97 ? -4.356 0.029 2.346 1.00 91.94 97 LEU A O 1
ATOM 789 N N . ILE A 1 98 ? -2.201 -0.458 1.932 1.00 92.38 98 ILE A N 1
ATOM 790 C CA . ILE A 1 98 ? -1.753 -0.311 3.322 1.00 92.38 98 ILE A CA 1
ATOM 791 C C . ILE A 1 98 ? -1.985 1.124 3.798 1.00 92.38 98 ILE A C 1
ATOM 793 O O . ILE A 1 98 ? -2.510 1.319 4.894 1.00 92.38 98 ILE A O 1
ATOM 797 N N . SER A 1 99 ? -1.650 2.122 2.975 1.00 92.25 99 SER A N 1
ATOM 798 C CA . SER A 1 99 ? -1.892 3.528 3.301 1.00 92.25 99 SER A CA 1
ATOM 799 C C . SER A 1 99 ? -3.376 3.817 3.530 1.00 92.25 99 SER A C 1
ATOM 801 O O . SER A 1 99 ? -3.713 4.422 4.546 1.00 92.25 99 SER A O 1
ATOM 803 N N . CYS A 1 100 ? -4.271 3.352 2.653 1.00 89.75 100 CYS A N 1
ATOM 804 C CA . CYS A 1 100 ? -5.717 3.526 2.821 1.00 89.75 100 CYS A CA 1
ATOM 805 C C . CYS A 1 100 ? -6.225 2.891 4.123 1.00 89.75 100 CYS A C 1
ATOM 807 O O . CYS A 1 100 ? -6.894 3.557 4.913 1.00 89.75 100 CYS A O 1
ATOM 809 N N . LEU A 1 101 ? -5.844 1.639 4.395 1.00 89.12 101 LEU A N 1
ATOM 810 C CA . LEU A 1 101 ? -6.272 0.931 5.604 1.00 89.12 101 LEU A CA 1
ATOM 811 C C . LEU A 1 101 ? -5.767 1.607 6.888 1.00 89.12 101 LEU A C 1
ATOM 813 O O . LEU A 1 101 ? -6.515 1.720 7.860 1.00 89.12 101 LEU A O 1
ATOM 817 N N . LEU A 1 102 ? -4.517 2.082 6.911 1.00 90.12 102 LEU A N 1
ATOM 818 C CA . LEU A 1 102 ? -3.959 2.775 8.077 1.00 90.12 102 LEU A CA 1
ATOM 819 C C . LEU A 1 102 ? -4.598 4.147 8.295 1.00 90.12 102 LEU A C 1
ATOM 821 O O . LEU A 1 102 ? -4.896 4.497 9.438 1.00 90.12 102 LEU A O 1
ATOM 825 N N . ILE A 1 103 ? -4.856 4.895 7.220 1.00 89.62 103 ILE A N 1
ATOM 826 C CA . ILE A 1 103 ? -5.603 6.156 7.279 1.00 89.62 103 ILE A CA 1
ATOM 827 C C . ILE A 1 103 ? -6.986 5.922 7.890 1.00 89.62 103 ILE A C 1
ATOM 829 O O . ILE A 1 103 ? -7.377 6.654 8.800 1.00 89.62 103 ILE A O 1
ATOM 833 N N . ASP A 1 104 ? -7.714 4.897 7.440 1.00 86.94 104 ASP A N 1
ATOM 834 C CA . ASP A 1 104 ? -9.046 4.592 7.964 1.00 86.94 104 ASP A CA 1
ATOM 835 C C . ASP A 1 104 ? -9.014 4.203 9.443 1.00 86.94 104 ASP A C 1
ATOM 837 O O . ASP A 1 104 ? -9.827 4.697 10.232 1.00 86.94 104 ASP A O 1
ATOM 841 N N . ILE A 1 105 ? -8.035 3.388 9.847 1.00 85.62 105 ILE A N 1
ATOM 842 C CA . ILE A 1 105 ? -7.826 3.024 11.252 1.00 85.62 105 ILE A CA 1
ATOM 843 C C . ILE A 1 105 ? -7.571 4.280 12.096 1.00 85.62 105 ILE A C 1
ATOM 845 O O . ILE A 1 105 ? -8.228 4.467 13.124 1.00 85.62 105 ILE A O 1
ATOM 849 N N . ILE A 1 106 ? -6.658 5.156 11.669 1.00 86.25 106 ILE A N 1
ATOM 850 C CA . ILE A 1 106 ? -6.304 6.380 12.404 1.00 86.25 106 ILE A CA 1
ATOM 851 C C . ILE A 1 106 ? -7.491 7.334 12.474 1.00 86.25 106 ILE A C 1
ATOM 853 O O . ILE A 1 106 ? -7.796 7.841 13.552 1.00 86.25 106 ILE A O 1
ATOM 857 N N . ARG A 1 107 ? -8.199 7.545 11.362 1.00 85.06 107 ARG A N 1
ATOM 858 C CA . ARG A 1 107 ? -9.388 8.404 11.313 1.00 85.06 107 ARG A CA 1
ATOM 859 C C . ARG A 1 107 ? -10.458 7.930 12.291 1.00 85.06 107 ARG A C 1
ATOM 861 O O . ARG A 1 107 ? -11.083 8.752 12.953 1.00 85.06 107 ARG A O 1
ATOM 868 N N . GLN A 1 108 ? -10.640 6.617 12.420 1.00 82.31 108 GLN A N 1
ATOM 869 C CA . GLN A 1 108 ? -11.603 6.054 13.358 1.00 82.31 108 GLN A CA 1
ATOM 870 C C . GLN A 1 108 ? -11.161 6.203 14.823 1.00 82.31 108 GLN A C 1
ATOM 872 O O . GLN A 1 108 ? -12.002 6.462 15.680 1.00 82.31 108 GLN A O 1
ATOM 877 N N . TYR A 1 109 ? -9.865 6.061 15.124 1.00 82.38 109 TYR A N 1
ATOM 878 C CA . TYR A 1 109 ? -9.339 6.237 16.487 1.00 82.38 109 TYR A CA 1
ATOM 879 C C . TYR A 1 109 ? -9.273 7.706 16.928 1.00 82.38 109 TYR A C 1
ATOM 881 O O . TYR A 1 109 ? -9.564 8.013 18.080 1.00 82.38 109 TYR A O 1
ATOM 889 N N . PHE A 1 110 ? -8.928 8.618 16.019 1.00 82.12 110 PHE A N 1
ATOM 890 C CA . PHE A 1 110 ? -8.737 10.046 16.293 1.00 82.12 110 PHE A CA 1
ATOM 891 C C . PHE A 1 110 ? -9.840 10.909 15.664 1.00 82.12 110 PHE A C 1
ATOM 893 O O . PHE A 1 110 ? -9.590 12.039 15.244 1.00 82.12 110 PHE A O 1
ATOM 900 N N . SER A 1 111 ? -11.075 10.398 15.610 1.00 74.44 111 SER A N 1
ATOM 901 C CA . SER A 1 111 ? -12.199 11.041 14.909 1.00 74.44 111 SER A CA 1
ATOM 902 C C . SER A 1 111 ? -12.502 12.469 15.383 1.00 74.44 111 SER A C 1
ATOM 904 O O . SER A 1 111 ? -13.054 13.260 14.619 1.00 74.44 111 SER A O 1
ATOM 906 N N . THR A 1 112 ? -12.162 12.819 16.624 1.00 76.69 112 THR A N 1
ATOM 907 C CA . THR A 1 112 ? -12.375 14.160 17.190 1.00 76.69 112 THR A CA 1
ATOM 908 C C . THR A 1 112 ? -11.237 15.133 16.876 1.00 76.69 112 THR A C 1
ATOM 910 O O . THR A 1 112 ? -11.428 16.344 16.964 1.00 76.69 112 THR A O 1
ATOM 913 N N . GLN A 1 113 ? -10.067 14.641 16.454 1.00 82.44 113 GLN A N 1
ATOM 914 C CA . GLN A 1 113 ? -8.879 15.459 16.220 1.00 82.44 113 GLN A CA 1
ATOM 915 C C . GLN A 1 113 ? -8.546 15.552 14.726 1.00 82.44 113 GLN A C 1
ATOM 917 O O . GLN A 1 113 ? -7.659 14.869 14.207 1.00 82.44 113 GLN A O 1
ATOM 922 N N . LYS A 1 114 ? -9.245 16.455 14.025 1.00 81.25 114 LYS A N 1
ATOM 923 C CA . LYS A 1 114 ? -9.107 16.662 12.568 1.00 81.25 114 LYS A CA 1
ATOM 924 C C . LYS A 1 114 ? -7.655 16.840 12.104 1.00 81.25 114 LYS A C 1
ATOM 926 O O . LYS A 1 114 ? -7.303 16.328 11.046 1.00 81.25 114 LYS A O 1
ATOM 931 N N . LEU A 1 115 ? -6.807 17.507 12.892 1.00 86.19 115 LEU A N 1
ATOM 932 C CA . LEU A 1 115 ? -5.399 17.732 12.544 1.00 86.19 115 LEU A CA 1
ATOM 933 C C . LEU A 1 115 ? -4.617 16.416 12.385 1.00 86.19 115 LEU A C 1
ATOM 935 O O . LEU A 1 115 ? -3.902 16.252 11.401 1.00 86.19 115 LEU A O 1
ATOM 939 N N . TYR A 1 116 ? -4.803 15.453 13.294 1.00 82.06 116 TYR A N 1
ATOM 940 C CA . TYR A 1 116 ? -4.144 14.143 13.214 1.00 82.06 116 TYR A CA 1
ATOM 941 C C . TYR A 1 116 ? -4.649 13.325 12.024 1.00 82.06 116 TYR A C 1
ATOM 943 O O . TYR A 1 116 ? -3.870 12.635 11.363 1.00 82.06 116 TYR A O 1
ATOM 951 N N . SER A 1 117 ? -5.939 13.437 11.694 1.00 81.56 117 SER A N 1
ATOM 952 C CA . SER A 1 117 ? -6.485 12.800 10.493 1.00 81.56 117 SER A CA 1
ATOM 953 C C . SER A 1 117 ? -5.874 13.384 9.215 1.00 81.56 117 SER A C 1
ATOM 955 O O . SER A 1 117 ? -5.511 12.626 8.324 1.00 81.56 117 SER A O 1
ATOM 957 N N . ILE A 1 118 ? -5.716 14.707 9.113 1.00 86.88 118 ILE A N 1
ATOM 958 C CA . ILE A 1 118 ? -5.112 15.342 7.929 1.00 86.88 118 ILE A CA 1
ATOM 959 C C . ILE A 1 118 ? -3.620 14.998 7.832 1.00 86.88 118 ILE A C 1
ATOM 961 O O . ILE A 1 118 ? -3.142 14.621 6.763 1.00 86.88 118 ILE A O 1
ATOM 965 N N . ALA A 1 119 ? -2.893 15.076 8.950 1.00 89.25 119 ALA A N 1
ATOM 966 C CA . ALA A 1 119 ? -1.468 14.763 8.996 1.00 89.25 119 ALA A CA 1
ATOM 967 C C . ALA A 1 119 ? -1.186 13.297 8.629 1.00 89.25 119 ALA A C 1
ATOM 969 O O . ALA A 1 119 ? -0.265 13.024 7.862 1.00 89.25 119 ALA A O 1
ATOM 970 N N . SER A 1 120 ? -2.001 12.356 9.120 1.00 87.38 120 SER A N 1
ATOM 971 C CA . SER A 1 120 ? -1.867 10.937 8.764 1.00 87.38 120 SER A CA 1
ATOM 972 C C . SER A 1 120 ? -2.155 10.681 7.286 1.00 87.38 120 SER A C 1
ATOM 974 O O . SER A 1 120 ? -1.374 9.982 6.644 1.00 87.38 120 SER A O 1
ATOM 976 N N . ILE A 1 121 ? -3.197 11.298 6.715 1.00 88.94 121 ILE A N 1
ATOM 977 C CA . ILE A 1 121 ? -3.461 11.229 5.269 1.00 88.94 121 ILE A CA 1
ATOM 978 C C . ILE A 1 121 ? -2.243 11.724 4.486 1.00 88.94 121 ILE A C 1
ATOM 980 O O . ILE A 1 121 ? -1.731 11.001 3.635 1.00 88.94 121 ILE A O 1
ATOM 984 N N . ALA A 1 122 ? -1.740 12.920 4.804 1.00 91.69 122 ALA A N 1
ATOM 985 C CA . ALA A 1 122 ? -0.588 13.497 4.117 1.00 91.69 122 ALA A CA 1
ATOM 986 C C . ALA A 1 122 ? 0.654 12.595 4.214 1.00 91.69 122 ALA A C 1
ATOM 988 O O . ALA A 1 122 ? 1.329 12.359 3.212 1.00 91.69 122 ALA A O 1
ATOM 989 N N . PHE A 1 123 ? 0.922 12.041 5.398 1.00 92.56 123 PHE A N 1
ATOM 990 C CA . PHE A 1 123 ? 2.056 11.154 5.641 1.00 92.56 123 PHE A CA 1
ATOM 991 C C . PHE A 1 123 ? 1.973 9.856 4.825 1.00 92.56 123 PHE A C 1
ATOM 993 O O . PHE A 1 123 ? 2.912 9.512 4.106 1.00 92.56 123 PHE A O 1
ATOM 1000 N N . PHE A 1 124 ? 0.844 9.146 4.876 1.00 91.94 124 PHE A N 1
ATOM 1001 C CA . PHE A 1 124 ? 0.687 7.872 4.168 1.00 91.94 124 PHE A CA 1
ATOM 1002 C C . PHE A 1 124 ? 0.569 8.038 2.650 1.00 91.94 124 PHE A C 1
ATOM 1004 O O . PHE A 1 124 ? 1.059 7.186 1.901 1.00 91.94 124 PHE A O 1
ATOM 1011 N N . VAL A 1 125 ? -0.008 9.147 2.180 1.00 90.75 125 VAL A N 1
ATOM 1012 C CA . VAL A 1 125 ? -0.000 9.511 0.755 1.00 90.75 125 VAL A CA 1
ATOM 1013 C C . VAL A 1 125 ? 1.424 9.810 0.289 1.00 90.75 125 VAL A C 1
ATOM 1015 O O . VAL A 1 125 ? 1.841 9.296 -0.748 1.00 90.75 125 VAL A O 1
ATOM 1018 N N . PHE A 1 126 ? 2.207 10.562 1.069 1.00 92.75 126 PHE A N 1
ATOM 1019 C CA . PHE A 1 126 ? 3.615 10.819 0.762 1.00 92.75 126 PHE A CA 1
ATOM 1020 C C . PHE A 1 126 ? 4.423 9.519 0.654 1.00 92.75 126 PHE A C 1
ATOM 1022 O O . PHE A 1 126 ? 5.149 9.324 -0.322 1.00 92.75 126 PHE A O 1
ATOM 1029 N N . LEU A 1 127 ? 4.254 8.594 1.605 1.00 91.94 127 LEU A N 1
ATOM 1030 C CA . LEU A 1 127 ? 4.916 7.289 1.569 1.00 91.94 127 LEU A CA 1
ATOM 1031 C C . LEU A 1 127 ? 4.502 6.452 0.344 1.00 91.94 127 LEU A C 1
ATOM 1033 O O . LEU A 1 127 ? 5.360 5.848 -0.311 1.00 91.94 127 LEU A O 1
ATOM 1037 N N . ALA A 1 128 ? 3.212 6.440 -0.004 1.00 91.3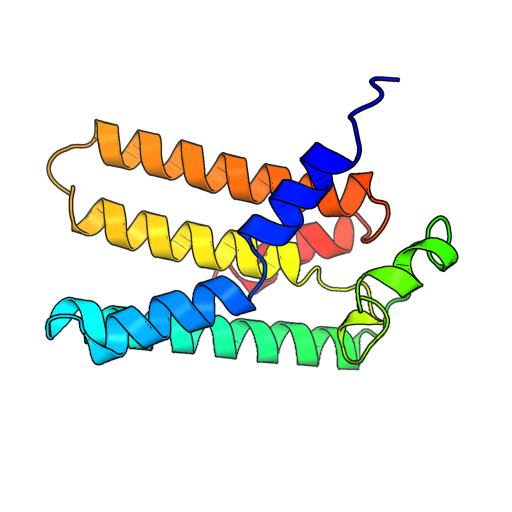1 128 ALA A N 1
ATOM 1038 C CA . ALA A 1 128 ? 2.711 5.713 -1.170 1.00 91.31 128 ALA A CA 1
ATOM 1039 C C . ALA A 1 128 ? 3.260 6.287 -2.486 1.00 91.31 128 ALA A C 1
ATOM 1041 O O . ALA A 1 128 ? 3.739 5.534 -3.341 1.00 91.31 128 ALA A O 1
ATOM 1042 N N . ILE A 1 129 ? 3.272 7.617 -2.629 1.00 91.50 129 ILE A N 1
ATOM 1043 C CA . ILE A 1 129 ? 3.854 8.307 -3.789 1.00 91.50 129 ILE A CA 1
ATOM 1044 C C . ILE A 1 129 ? 5.362 8.049 -3.863 1.00 91.50 129 ILE A C 1
ATOM 1046 O O . ILE A 1 129 ? 5.864 7.693 -4.929 1.00 91.50 129 ILE A O 1
ATOM 1050 N N . GLY A 1 130 ? 6.082 8.161 -2.744 1.00 91.31 130 GLY A N 1
ATOM 1051 C CA . GLY A 1 130 ? 7.519 7.878 -2.673 1.00 91.31 130 GLY A CA 1
ATOM 1052 C C . GLY A 1 130 ? 7.855 6.455 -3.123 1.00 91.31 130 GLY A C 1
ATOM 1053 O O . GLY A 1 130 ? 8.802 6.245 -3.881 1.00 91.31 130 GLY A O 1
ATOM 1054 N N . THR A 1 131 ? 7.014 5.488 -2.758 1.00 91.00 131 THR A N 1
ATOM 1055 C CA . THR A 1 131 ? 7.141 4.092 -3.203 1.00 91.00 131 THR A CA 1
ATOM 1056 C C . THR A 1 131 ? 6.859 3.938 -4.689 1.00 91.00 131 THR A C 1
ATOM 1058 O O . THR A 1 131 ? 7.604 3.268 -5.395 1.00 91.00 131 THR A O 1
ATOM 1061 N N . CYS A 1 132 ? 5.827 4.598 -5.209 1.00 91.12 132 CYS A N 1
ATOM 1062 C CA . CYS A 1 132 ? 5.535 4.599 -6.640 1.00 91.12 132 CYS A CA 1
ATOM 1063 C C . CYS A 1 132 ? 6.692 5.185 -7.464 1.00 91.12 132 CYS A C 1
ATOM 1065 O O . CYS A 1 132 ? 7.121 4.584 -8.452 1.00 91.12 132 CYS A O 1
ATOM 1067 N N . LEU A 1 133 ? 7.249 6.313 -7.018 1.00 90.25 133 LEU A N 1
ATOM 1068 C CA . LEU A 1 133 ? 8.408 6.945 -7.644 1.00 90.25 133 LEU A CA 1
ATOM 1069 C C . LEU A 1 133 ? 9.656 6.067 -7.545 1.00 90.25 133 LEU A C 1
ATOM 1071 O O . LEU A 1 133 ? 10.396 5.964 -8.524 1.00 90.25 133 LEU A O 1
ATOM 1075 N N . SER A 1 134 ? 9.880 5.384 -6.418 1.00 89.12 134 SER A N 1
ATOM 1076 C CA . SER A 1 134 ? 11.036 4.496 -6.267 1.00 89.12 134 SER A CA 1
ATOM 1077 C C . SER A 1 134 ? 11.021 3.357 -7.288 1.00 89.12 134 SER A C 1
ATOM 1079 O O . SER A 1 134 ? 12.070 3.035 -7.845 1.00 89.12 134 SER A O 1
ATOM 1081 N N . ARG A 1 135 ? 9.844 2.810 -7.632 1.00 88.00 135 ARG A N 1
ATOM 1082 C CA . ARG A 1 135 ? 9.712 1.762 -8.666 1.00 88.00 135 ARG A CA 1
ATOM 1083 C C . ARG A 1 135 ? 10.114 2.236 -10.061 1.00 88.00 135 ARG A C 1
ATOM 1085 O O . ARG A 1 135 ? 10.721 1.462 -10.805 1.00 88.00 135 ARG A O 1
ATOM 1092 N N . ILE A 1 136 ? 9.804 3.488 -10.391 1.00 88.38 136 ILE A N 1
ATOM 1093 C CA . ILE A 1 136 ? 10.129 4.102 -11.685 1.00 88.38 136 ILE A CA 1
ATOM 1094 C C . ILE A 1 136 ? 11.610 4.497 -11.723 1.00 88.38 136 ILE A C 1
ATOM 1096 O O . ILE A 1 136 ? 12.316 4.151 -12.665 1.00 88.38 136 ILE A O 1
ATOM 1100 N N . LEU A 1 137 ? 12.112 5.163 -10.677 1.00 86.81 137 LEU A N 1
ATOM 1101 C CA . LEU A 1 137 ? 13.499 5.642 -10.598 1.00 86.81 137 LEU A CA 1
ATOM 1102 C C . LEU A 1 137 ? 14.523 4.506 -10.489 1.00 86.81 137 LEU A C 1
ATOM 1104 O O . LEU A 1 137 ? 15.643 4.632 -10.980 1.00 86.81 137 LEU A O 1
ATOM 1108 N N . LEU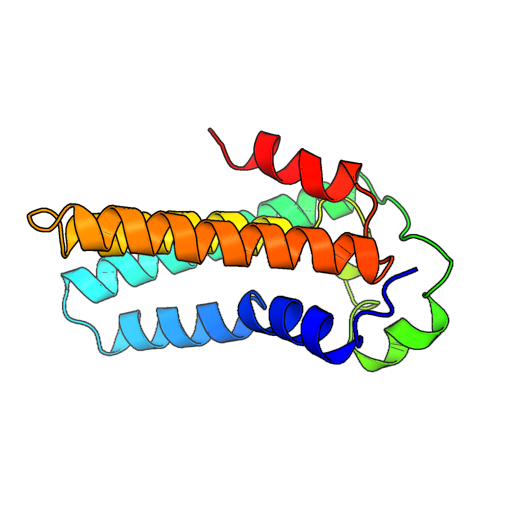 A 1 138 ? 14.145 3.379 -9.879 1.00 83.50 138 LEU A N 1
ATOM 1109 C CA . LEU A 1 138 ? 14.947 2.153 -9.886 1.00 83.50 138 LEU A CA 1
ATOM 1110 C C . LEU A 1 138 ? 14.817 1.364 -11.201 1.00 83.50 138 LEU A C 1
ATOM 1112 O O . LEU A 1 138 ? 15.439 0.309 -11.325 1.00 83.50 138 LEU A O 1
ATOM 1116 N N . LEU A 1 139 ? 14.047 1.869 -12.175 1.00 84.44 139 LEU A N 1
ATOM 1117 C CA . LEU A 1 139 ? 13.795 1.256 -13.484 1.00 84.44 139 LEU A CA 1
ATOM 1118 C C . LEU A 1 139 ? 13.239 -0.170 -13.387 1.00 84.44 139 LEU A C 1
ATOM 1120 O O . LEU A 1 139 ? 13.561 -1.024 -14.206 1.00 84.44 139 LEU A O 1
ATOM 1124 N N . ARG A 1 140 ? 12.404 -0.438 -12.378 1.00 81.06 140 ARG A N 1
ATOM 1125 C CA . ARG A 1 140 ? 11.813 -1.770 -12.171 1.00 81.06 140 ARG A CA 1
ATOM 1126 C C . ARG A 1 140 ? 10.425 -1.904 -12.783 1.00 81.06 140 ARG A C 1
ATOM 1128 O O . ARG A 1 140 ? 9.987 -3.010 -13.085 1.00 81.06 140 ARG A O 1
ATOM 1135 N N . HIS A 1 141 ? 9.732 -0.781 -12.953 1.00 89.06 141 HIS A N 1
ATOM 1136 C CA . HIS A 1 141 ? 8.392 -0.711 -13.524 1.00 89.06 141 HIS A CA 1
ATOM 1137 C C . HIS A 1 141 ? 8.262 0.492 -14.451 1.00 89.06 141 HIS A C 1
ATOM 1139 O O . HIS A 1 141 ? 8.896 1.530 -14.242 1.00 89.06 141 HIS A O 1
ATOM 1145 N N . TYR A 1 142 ? 7.401 0.359 -15.452 1.00 89.00 142 TYR A N 1
ATOM 1146 C CA . TYR A 1 142 ? 6.958 1.471 -16.278 1.00 89.00 142 TYR A CA 1
ATOM 1147 C C . TYR A 1 142 ? 5.934 2.319 -15.520 1.00 89.00 142 TYR A C 1
ATOM 1149 O O . TYR A 1 142 ? 5.216 1.825 -14.650 1.00 89.00 142 TYR A O 1
ATOM 1157 N N . LEU A 1 143 ? 5.791 3.588 -15.911 1.00 89.62 143 LEU A N 1
ATOM 1158 C CA . LEU A 1 143 ? 4.775 4.480 -15.344 1.00 89.62 143 LEU A CA 1
ATOM 1159 C C . LEU A 1 143 ? 3.360 3.879 -15.443 1.00 89.62 143 LEU A C 1
ATOM 1161 O O . LEU A 1 143 ? 2.589 3.964 -14.492 1.00 89.62 143 LEU A O 1
ATOM 1165 N N . SER A 1 144 ? 3.033 3.203 -16.549 1.00 88.25 144 SER A N 1
ATOM 1166 C CA . SER A 1 144 ? 1.725 2.559 -16.714 1.00 88.25 144 SER A CA 1
ATOM 1167 C C . SER A 1 144 ? 1.482 1.382 -15.762 1.00 88.25 144 SER A C 1
ATOM 1169 O O . SER A 1 144 ? 0.336 1.159 -15.387 1.00 88.25 144 SER A O 1
ATOM 1171 N N . ASP A 1 145 ? 2.526 0.679 -15.303 1.00 87.31 145 ASP A N 1
ATOM 1172 C CA . ASP A 1 145 ? 2.382 -0.392 -14.300 1.00 87.31 145 ASP A CA 1
ATOM 1173 C C . ASP A 1 145 ? 1.968 0.162 -12.932 1.00 87.31 145 ASP A C 1
ATOM 1175 O O . ASP A 1 145 ? 1.305 -0.522 -12.152 1.00 87.31 145 ASP A O 1
ATOM 1179 N N . VAL A 1 146 ? 2.406 1.388 -12.632 1.00 87.75 146 VAL A N 1
ATOM 1180 C CA . VAL A 1 146 ? 2.103 2.106 -11.391 1.00 87.75 146 VAL A CA 1
ATOM 1181 C C . VAL A 1 146 ? 0.720 2.743 -11.472 1.00 87.75 146 VAL A C 1
ATOM 1183 O O . VAL A 1 146 ? -0.067 2.602 -10.543 1.00 87.75 146 VAL A O 1
ATOM 1186 N N . LEU A 1 147 ? 0.394 3.396 -12.591 1.00 88.38 147 LEU A N 1
ATOM 1187 C CA . LEU A 1 147 ? -0.907 4.046 -12.771 1.00 88.38 147 LEU A CA 1
ATOM 1188 C C . LEU A 1 147 ? -2.070 3.049 -12.772 1.00 88.38 147 LEU A C 1
ATOM 1190 O O . LEU A 1 147 ? -3.141 3.356 -12.256 1.00 88.38 147 LEU A O 1
ATOM 1194 N N . ALA A 1 148 ? -1.852 1.841 -13.295 1.00 87.06 148 ALA A N 1
ATOM 1195 C CA . ALA A 1 148 ? -2.863 0.790 -13.314 1.00 87.06 148 ALA A CA 1
ATOM 1196 C C . ALA A 1 148 ? -3.392 0.421 -11.920 1.00 87.06 148 ALA A C 1
ATOM 1198 O O . ALA A 1 148 ? -4.563 0.077 -11.784 1.00 87.06 148 ALA A O 1
ATOM 1199 N N . VAL A 1 149 ? -2.564 0.543 -10.878 1.00 85.75 149 VAL A N 1
ATOM 1200 C CA . VAL A 1 149 ? -2.959 0.250 -9.492 1.00 85.75 149 VAL A CA 1
ATOM 1201 C C . VAL A 1 149 ? -4.167 1.079 -9.062 1.00 85.75 149 VAL A C 1
ATOM 1203 O O . VAL A 1 149 ? -5.098 0.539 -8.470 1.00 85.75 149 VAL A O 1
ATOM 1206 N N . PHE A 1 150 ? -4.192 2.367 -9.407 1.00 80.75 150 PHE A N 1
ATOM 1207 C CA . PHE A 1 150 ? -5.280 3.267 -9.025 1.00 80.75 150 PHE A CA 1
ATOM 1208 C C . PHE A 1 150 ? -6.625 2.843 -9.631 1.00 80.75 150 PHE A C 1
ATOM 1210 O O . PHE A 1 150 ? -7.659 3.005 -8.992 1.00 80.75 150 PHE A O 1
ATOM 1217 N N . PHE A 1 151 ? -6.620 2.229 -10.817 1.00 80.31 151 PHE A N 1
ATOM 1218 C CA . PHE A 1 151 ? -7.838 1.710 -11.445 1.00 80.31 151 PHE A CA 1
ATOM 1219 C C . PHE A 1 151 ? -8.346 0.416 -10.802 1.00 80.31 151 PHE A C 1
ATOM 1221 O O . PHE A 1 151 ? -9.553 0.180 -10.783 1.00 80.31 151 PHE A O 1
ATOM 1228 N N . PHE A 1 152 ? -7.442 -0.426 -10.292 1.00 73.62 152 PHE A N 1
ATOM 1229 C CA . PHE A 1 152 ? -7.807 -1.709 -9.689 1.00 73.62 152 PHE A CA 1
ATOM 1230 C C . PHE A 1 152 ? -8.132 -1.615 -8.194 1.00 73.62 152 PHE A C 1
ATOM 1232 O O . PHE A 1 152 ? -8.838 -2.485 -7.692 1.00 73.62 152 PHE A O 1
ATOM 1239 N N . GLN A 1 153 ? -7.648 -0.583 -7.493 1.00 69.25 153 GLN A N 1
ATOM 1240 C CA . GLN A 1 153 ? -7.845 -0.433 -6.046 1.00 69.25 153 GLN A CA 1
ATOM 1241 C C . GLN A 1 153 ? -8.856 0.643 -5.623 1.00 69.25 153 GLN A C 1
ATOM 1243 O O . GLN A 1 153 ? -9.369 0.548 -4.513 1.00 69.25 153 GLN A O 1
ATOM 1248 N N . ILE A 1 154 ? -9.168 1.652 -6.450 1.00 54.59 154 ILE A N 1
ATOM 1249 C CA . ILE A 1 154 ? -10.127 2.721 -6.086 1.00 54.59 154 ILE A CA 1
ATOM 1250 C C . ILE A 1 154 ? -11.548 2.355 -6.550 1.00 54.59 154 ILE A C 1
ATOM 1252 O O . ILE A 1 154 ? -12.143 3.042 -7.377 1.00 54.59 154 ILE A O 1
ATOM 1256 N N . LYS A 1 155 ? -12.107 1.254 -6.047 1.00 39.78 155 LYS A N 1
ATOM 1257 C CA . LYS A 1 155 ? -13.529 0.927 -6.238 1.00 39.78 155 LYS A CA 1
ATOM 1258 C C . LYS A 1 155 ? -14.202 0.587 -4.923 1.00 39.78 155 LYS A C 1
ATOM 1260 O O . LYS A 1 155 ? -13.575 -0.137 -4.124 1.00 39.78 155 LYS A O 1
#

Organism: Brachionus plicatilis (NCBI:txid10195)

Secondary structure (DSSP, 8-state):
-----HHHHHHHHHHT-HHHHHHHHHHHHHHS-HHHHHHHHHHHHHHHHHHHHHHHHHHHH-PPPPGGGTTGGGGTTTTSGGGG--SS-HHHHHHHHHHHHHHHHHHHHTTT-HHHHHHHHHHHHHHHHHHHHHHHHTTSS-HHHHHHHHHHH--

Sequence (155 aa):
LIKIPKIYLIIFEYVFHGVPWFIISFGCFLFGNKIVSYRSLTFIKGLIIDLITVGLLKYFTRRQRPSLNSEKEMVIGTNIGPDKFSFPSGHSSRAVLISCLLIDIIRQYFSTQKLYSIASIAFFVFLAIGTCLSRILLLRHYLSDVLAVFFFQIK

InterPro domains:
  IPR000326 Phosphatidic acid phosphatase type 2/haloperoxidase [PF01569] (43-148)
  IPR000326 Phosphatidic acid phosphatase type 2/haloperoxidase [SM00014] (38-153)
  IPR036938 Phosphatidic acid phosphatase type 2/haloperoxidase superfamily [SSF48317] (15-148)

pLDDT: mean 83.52, std 13.06, range [39.78, 96.5]

Radius of gyration: 16.47 Å; chains: 1; bounding box: 35×34×41 Å